Protein AF-A0A3N0DIP2-F1 (afdb_monomer_lite)

Foldseek 3Di:
DDDDDPVRVVVVVVVLVVLVVVLVVVVVVLVVVLCVQLVVLVVCCVVVVHDSPDCVSCVSSVVVVVVSVVSVCPSPPPCPVPHPVNVVVVVVVVVVVVVVVVVVD

Organism: Sinomicrobium pectinilyticum (NCBI:txid1084421)

Sequence (105 aa):
MKIYTKEEKYLRARKRLDREKGFYRHLLWYSVINLIIIGFIGVEAYKGGGEFWTFGTFSTAIFWGIGVVVHGMSVFIPNLFLSKEWERRQIRRYMEKEEQRQRWE

Radius of gyration: 23.06 Å; chains: 1; bounding box: 50×25×72 Å

Secondary structure (DSSP, 8-state):
-----HHHHHHHHHHHHHHHHHHHHHHHHHHHHHHHHHHHHHHHHHHHT--SSSHHHHHHHHHHHHHHHHHHHHHHSTTSSS-HHHHHHHHHHHHHHHHHHHHH-

Structure (mmCIF, N/CA/C/O backbone):
data_AF-A0A3N0DIP2-F1
#
_entry.id   AF-A0A3N0DIP2-F1
#
loop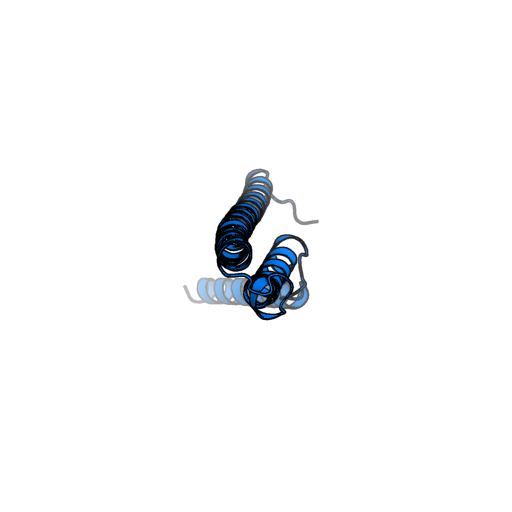_
_atom_site.group_PDB
_atom_site.id
_atom_site.type_symbol
_atom_site.label_atom_id
_atom_site.label_alt_id
_atom_site.label_comp_id
_atom_site.label_asym_id
_atom_site.label_entity_id
_atom_site.label_seq_id
_atom_site.pdbx_PDB_ins_code
_atom_site.Cartn_x
_atom_site.Cartn_y
_atom_site.Cartn_z
_atom_site.occupancy
_atom_site.B_iso_or_equiv
_atom_site.auth_seq_id
_atom_site.auth_comp_id
_atom_site.auth_asym_id
_atom_site.auth_atom_id
_atom_site.pdbx_PDB_model_num
ATOM 1 N N . MET A 1 1 ? -29.545 -0.927 22.965 1.00 42.03 1 MET A N 1
ATOM 2 C CA . MET A 1 1 ? -28.802 0.024 22.105 1.00 42.03 1 MET A CA 1
ATOM 3 C C . MET A 1 1 ? -27.634 0.567 22.927 1.00 42.03 1 MET A C 1
ATOM 5 O O . MET A 1 1 ? -27.895 1.188 23.944 1.00 42.03 1 MET A O 1
ATOM 9 N N . LYS A 1 2 ? -26.368 0.250 22.603 1.00 51.53 2 LYS A N 1
ATOM 10 C CA . LYS A 1 2 ? -25.219 0.781 23.370 1.00 51.53 2 LYS A CA 1
ATOM 11 C C . LYS A 1 2 ? -25.055 2.272 23.051 1.00 51.53 2 LYS A C 1
ATOM 13 O O . LYS A 1 2 ? -24.798 2.615 21.896 1.00 51.53 2 LYS A O 1
ATOM 18 N N . ILE A 1 3 ? -25.226 3.144 24.044 1.00 59.00 3 ILE A N 1
ATOM 19 C CA . ILE A 1 3 ? -24.987 4.585 23.904 1.00 59.00 3 ILE A CA 1
ATOM 20 C C . ILE A 1 3 ? -23.479 4.802 24.020 1.00 59.00 3 ILE A C 1
ATOM 22 O O . ILE A 1 3 ? -22.931 4.827 25.112 1.00 59.00 3 ILE A O 1
ATOM 26 N N . TYR A 1 4 ? -22.801 4.888 22.878 1.00 71.06 4 TYR A N 1
ATOM 27 C CA . TYR A 1 4 ? -21.380 5.229 22.848 1.00 71.06 4 TYR A CA 1
ATOM 28 C C . TYR A 1 4 ? -21.183 6.720 23.113 1.00 71.06 4 TYR A C 1
ATOM 30 O O . TYR A 1 4 ? -21.891 7.542 22.512 1.00 71.06 4 TYR A O 1
ATOM 38 N N . THR A 1 5 ? -20.196 7.067 23.937 1.00 81.88 5 THR A N 1
ATOM 39 C CA . THR A 1 5 ? -19.863 8.466 24.235 1.00 81.88 5 THR A CA 1
ATOM 40 C C . THR A 1 5 ? -19.322 9.167 22.980 1.00 81.88 5 THR A C 1
ATOM 42 O O . THR A 1 5 ? -18.851 8.526 22.029 1.00 81.88 5 THR A O 1
ATOM 45 N N . LYS A 1 6 ? -19.415 10.506 22.919 1.00 84.06 6 LYS A N 1
ATOM 46 C CA . LYS A 1 6 ? -18.867 11.285 21.787 1.00 84.06 6 LYS A CA 1
ATOM 47 C C . LYS A 1 6 ? -17.373 10.995 21.580 1.00 84.06 6 LYS A C 1
ATOM 49 O O . LYS A 1 6 ? -16.937 10.851 20.438 1.00 84.06 6 LYS A O 1
ATOM 54 N N . GLU A 1 7 ? -16.630 10.829 22.670 1.00 86.06 7 GLU A N 1
ATOM 55 C CA . GLU A 1 7 ? -15.200 10.511 22.661 1.00 86.06 7 GLU A CA 1
ATOM 56 C C . GLU A 1 7 ? -14.911 9.138 22.040 1.00 86.06 7 GLU A C 1
ATOM 58 O O . GLU A 1 7 ? -14.055 9.026 21.165 1.00 86.06 7 GLU A O 1
ATOM 63 N N . GLU A 1 8 ? -15.679 8.098 22.380 1.00 84.12 8 GLU A N 1
ATOM 64 C CA . GLU A 1 8 ? -15.512 6.751 21.810 1.00 84.12 8 GLU A CA 1
ATOM 65 C C . GLU A 1 8 ? -15.803 6.688 20.304 1.00 84.12 8 GLU A C 1
ATOM 67 O O . GLU A 1 8 ? -15.216 5.887 19.564 1.00 84.12 8 GLU A O 1
ATOM 72 N N . LYS A 1 9 ? -16.757 7.493 19.825 1.00 83.62 9 LYS A N 1
ATOM 73 C CA . LYS A 1 9 ? -17.041 7.612 18.387 1.00 83.62 9 LYS A CA 1
ATOM 74 C C . LYS A 1 9 ? -15.892 8.317 17.670 1.00 83.62 9 LYS A C 1
ATOM 76 O O . LYS A 1 9 ? -15.443 7.830 16.632 1.00 83.62 9 LYS A O 1
ATOM 81 N N . TYR A 1 10 ? -15.386 9.403 18.252 1.00 90.75 10 TYR A N 1
ATOM 82 C CA . TYR A 1 10 ? -14.249 10.150 17.722 1.00 90.75 10 TYR A CA 1
ATOM 83 C C . TYR A 1 10 ? -12.977 9.292 17.659 1.00 90.75 10 TYR A C 1
ATOM 85 O O . TYR A 1 10 ? -12.359 9.190 16.602 1.00 90.75 10 TYR A O 1
ATOM 93 N N . LEU A 1 11 ? -12.634 8.584 18.739 1.00 90.31 11 LEU A N 1
ATOM 94 C CA . LEU A 1 11 ? -11.475 7.684 18.802 1.00 90.31 11 LEU A CA 1
ATOM 95 C C . LEU A 1 11 ? -11.526 6.584 17.735 1.00 90.31 11 LEU A C 1
ATOM 97 O O . LEU A 1 11 ? -10.515 6.288 17.095 1.00 90.31 11 LEU A O 1
ATOM 101 N N . ARG A 1 12 ? -12.700 5.987 17.499 1.00 86.00 12 ARG A N 1
ATOM 102 C CA . ARG A 1 12 ? -12.871 4.976 16.442 1.00 86.00 12 ARG A CA 1
ATOM 103 C C . ARG A 1 12 ? -12.713 5.564 15.045 1.00 86.00 12 ARG A C 1
ATOM 105 O O . ARG A 1 12 ? -12.047 4.947 14.212 1.00 86.00 12 ARG A O 1
ATOM 112 N N . ALA A 1 13 ? -13.287 6.740 14.798 1.00 88.81 13 ALA A N 1
ATOM 113 C CA . ALA A 1 13 ? -13.119 7.445 13.533 1.00 88.81 13 ALA A CA 1
ATOM 114 C C . ALA A 1 13 ? -11.643 7.808 13.294 1.00 88.81 13 ALA A C 1
ATOM 116 O O . ALA A 1 13 ? -11.116 7.554 12.212 1.00 88.81 13 ALA A O 1
ATOM 117 N N . ARG A 1 14 ? -10.942 8.297 14.326 1.00 90.75 14 ARG A N 1
ATOM 118 C CA . ARG A 1 14 ? -9.518 8.640 14.248 1.00 90.75 14 ARG A CA 1
ATOM 119 C C . ARG A 1 14 ? -8.641 7.424 13.953 1.00 90.75 14 ARG A C 1
ATOM 121 O O . ARG A 1 14 ? -7.850 7.470 13.019 1.00 90.75 14 ARG A O 1
ATOM 128 N N . LYS A 1 15 ? -8.840 6.306 14.662 1.00 88.56 15 LYS A N 1
ATOM 129 C CA . LYS A 1 15 ? -8.116 5.049 14.389 1.00 88.56 15 LYS A CA 1
ATOM 130 C C . LYS A 1 15 ? -8.329 4.553 12.959 1.00 88.56 15 LYS A C 1
ATOM 132 O O . LYS A 1 15 ? -7.409 4.005 12.360 1.00 88.56 15 LYS A O 1
ATOM 137 N N . ARG A 1 16 ? -9.536 4.714 12.410 1.00 88.38 16 ARG A N 1
ATOM 138 C CA . ARG A 1 16 ? -9.823 4.351 11.018 1.00 88.38 16 ARG A CA 1
ATOM 139 C C . ARG A 1 16 ? -9.049 5.239 10.041 1.00 88.38 16 ARG A C 1
ATOM 141 O O . ARG A 1 16 ? -8.367 4.702 9.176 1.00 88.38 16 ARG A O 1
ATOM 148 N N . LEU A 1 17 ? -9.081 6.554 10.244 1.00 92.94 17 LEU A N 1
ATOM 149 C CA . LEU A 1 17 ? -8.324 7.521 9.447 1.00 92.94 17 LEU A CA 1
ATOM 150 C C . LEU A 1 17 ? -6.814 7.228 9.462 1.00 92.94 17 LEU A C 1
ATOM 152 O O . LEU A 1 17 ? -6.166 7.275 8.421 1.00 92.94 17 LEU A O 1
ATOM 156 N N . ASP A 1 18 ? -6.246 6.901 10.623 1.00 93.12 18 ASP A N 1
ATOM 157 C CA . ASP A 1 18 ? -4.812 6.620 10.738 1.00 93.12 18 ASP A CA 1
ATOM 158 C C . ASP A 1 18 ? -4.414 5.337 9.978 1.00 93.12 18 ASP A C 1
ATOM 160 O O . ASP A 1 18 ? -3.353 5.297 9.353 1.00 93.12 18 ASP A O 1
ATOM 164 N N . ARG A 1 19 ? -5.288 4.316 9.944 1.00 91.88 19 ARG A N 1
ATOM 165 C CA . ARG A 1 19 ? -5.093 3.112 9.111 1.00 91.88 19 ARG A CA 1
ATOM 166 C C . ARG A 1 19 ? -5.161 3.421 7.618 1.00 91.88 19 ARG A C 1
ATOM 168 O O . ARG A 1 19 ? -4.299 2.969 6.872 1.00 91.88 19 ARG A O 1
ATOM 175 N N . GLU A 1 20 ? -6.146 4.209 7.196 1.00 94.00 20 GLU A N 1
ATOM 176 C CA . GLU A 1 20 ? -6.293 4.633 5.798 1.00 94.00 20 GLU A CA 1
ATOM 177 C C . GLU A 1 20 ? -5.067 5.441 5.341 1.00 94.00 20 GLU A C 1
ATOM 179 O O . GLU A 1 20 ? -4.470 5.141 4.309 1.00 94.00 20 GLU A O 1
ATOM 184 N N . LYS A 1 21 ? -4.599 6.395 6.158 1.00 95.50 21 LYS A N 1
ATOM 185 C CA . LYS A 1 21 ? -3.354 7.142 5.904 1.00 95.50 21 LYS A CA 1
ATOM 186 C C . LYS A 1 21 ? -2.129 6.232 5.819 1.00 95.50 21 LYS A C 1
ATOM 188 O O . LYS A 1 21 ? -1.266 6.445 4.968 1.00 95.50 21 LYS A O 1
ATOM 193 N N . GLY A 1 22 ? -2.042 5.230 6.696 1.00 95.31 22 GLY A N 1
ATOM 194 C CA . GLY A 1 22 ? -0.977 4.229 6.668 1.00 95.31 22 GLY A CA 1
ATOM 195 C C . GLY A 1 22 ? -0.940 3.465 5.345 1.00 95.31 22 GLY A C 1
ATOM 196 O O . GLY A 1 22 ? 0.126 3.363 4.735 1.00 95.31 22 GLY A O 1
ATOM 197 N N . PHE A 1 23 ? -2.105 3.024 4.867 1.00 96.44 23 PHE A N 1
ATOM 198 C CA . PHE A 1 23 ? -2.245 2.371 3.568 1.00 96.44 23 PHE A CA 1
ATOM 199 C C . PHE A 1 23 ? -1.814 3.283 2.416 1.00 96.44 23 PHE A C 1
ATOM 201 O O . PHE A 1 23 ? -1.006 2.864 1.592 1.00 96.44 23 PHE A O 1
ATOM 208 N N . TYR A 1 24 ? -2.273 4.539 2.375 1.00 96.38 24 TYR A N 1
ATOM 209 C CA . TYR A 1 24 ? -1.885 5.468 1.305 1.00 96.38 24 TYR A CA 1
ATOM 210 C C . TYR A 1 24 ? -0.381 5.727 1.265 1.00 96.38 24 TYR A C 1
ATOM 212 O O . TYR A 1 24 ? 0.199 5.781 0.186 1.00 96.38 24 TYR A O 1
ATOM 220 N N . ARG A 1 25 ? 0.276 5.836 2.425 1.00 97.69 25 ARG A N 1
ATOM 221 C CA . ARG A 1 25 ? 1.738 5.957 2.483 1.00 97.69 25 ARG A CA 1
ATOM 222 C C . ARG A 1 25 ? 2.429 4.707 1.934 1.00 97.69 25 ARG A C 1
ATOM 224 O O . ARG A 1 25 ? 3.416 4.834 1.217 1.00 97.69 25 ARG A O 1
ATOM 231 N N . HIS A 1 26 ? 1.926 3.519 2.263 1.00 96.62 26 HIS A N 1
ATOM 232 C CA . HIS A 1 26 ? 2.456 2.265 1.729 1.00 96.62 26 HIS A CA 1
ATOM 233 C C . HIS A 1 26 ? 2.274 2.191 0.205 1.00 96.62 26 HIS A C 1
ATOM 235 O O . HIS A 1 26 ? 3.233 1.927 -0.514 1.00 96.62 26 HIS A O 1
ATOM 241 N N . LEU A 1 27 ? 1.071 2.490 -0.292 1.00 97.62 27 LEU A N 1
ATOM 242 C CA . LEU A 1 27 ? 0.748 2.513 -1.720 1.00 97.62 27 LEU A CA 1
ATOM 243 C C . LEU A 1 27 ? 1.596 3.538 -2.488 1.00 97.62 27 LEU A C 1
ATOM 245 O O . LEU A 1 27 ? 2.056 3.248 -3.593 1.00 97.62 27 LEU A O 1
ATOM 249 N N . LEU A 1 28 ? 1.829 4.714 -1.901 1.00 97.81 28 LEU A N 1
ATOM 250 C CA . LEU A 1 28 ? 2.685 5.750 -2.473 1.00 97.81 28 LEU A CA 1
ATOM 251 C C . LEU A 1 28 ? 4.110 5.229 -2.668 1.00 97.81 28 LEU A C 1
ATOM 253 O O . LEU A 1 28 ? 4.619 5.267 -3.784 1.00 97.81 28 LEU A O 1
ATOM 257 N N . TRP A 1 29 ? 4.737 4.704 -1.612 1.00 97.88 29 TRP A N 1
ATOM 258 C CA . TRP A 1 29 ? 6.104 4.186 -1.703 1.00 97.88 29 TRP A CA 1
ATOM 259 C C . TRP A 1 29 ? 6.215 2.984 -2.634 1.00 97.88 29 TRP A C 1
ATOM 261 O O . TRP A 1 29 ? 7.150 2.926 -3.427 1.00 97.88 29 TRP A O 1
ATOM 271 N N . TYR A 1 30 ? 5.236 2.076 -2.607 1.00 97.62 30 TYR A N 1
ATOM 272 C CA . TYR A 1 30 ? 5.134 0.989 -3.577 1.00 97.62 30 TYR A CA 1
ATOM 273 C C . TYR A 1 30 ? 5.141 1.527 -5.016 1.00 97.62 30 TYR A C 1
ATOM 275 O O . TYR A 1 30 ? 5.912 1.046 -5.844 1.00 97.62 30 TYR A O 1
ATOM 283 N N . SER A 1 31 ? 4.332 2.548 -5.307 1.00 97.75 31 SER A N 1
ATOM 284 C CA . SER A 1 31 ? 4.214 3.109 -6.657 1.00 97.75 31 SER A CA 1
ATOM 285 C C . SER A 1 31 ? 5.499 3.817 -7.084 1.00 97.75 31 SER A C 1
ATOM 287 O O . SER A 1 31 ? 6.010 3.554 -8.166 1.00 97.75 31 SER A O 1
ATOM 289 N N . VAL A 1 32 ? 6.063 4.669 -6.220 1.00 98.25 32 VAL A N 1
ATOM 290 C CA . VAL A 1 32 ? 7.300 5.417 -6.500 1.00 98.25 32 VAL A CA 1
ATOM 291 C C . VAL A 1 32 ? 8.466 4.468 -6.773 1.00 98.25 32 VAL A C 1
ATOM 293 O O . VAL A 1 32 ? 9.154 4.620 -7.778 1.00 98.25 32 VAL A O 1
ATOM 296 N N . ILE A 1 33 ? 8.670 3.464 -5.918 1.00 97.88 33 ILE A N 1
ATOM 297 C CA . ILE A 1 33 ? 9.785 2.520 -6.060 1.00 97.88 33 ILE A CA 1
ATOM 298 C C . ILE A 1 33 ? 9.629 1.683 -7.333 1.00 97.88 33 ILE A C 1
ATOM 300 O O . ILE A 1 33 ? 10.590 1.540 -8.084 1.00 97.88 33 ILE A O 1
ATOM 304 N N . ASN A 1 34 ? 8.427 1.174 -7.624 1.00 97.12 34 ASN A N 1
ATOM 305 C CA . ASN A 1 34 ? 8.209 0.386 -8.838 1.00 97.12 34 ASN A CA 1
ATOM 306 C C . ASN A 1 34 ? 8.372 1.220 -10.114 1.00 97.12 34 ASN A C 1
ATOM 308 O O . ASN A 1 34 ? 8.960 0.729 -11.073 1.00 97.12 34 ASN A O 1
ATOM 312 N N . LEU A 1 35 ? 7.926 2.481 -10.126 1.00 96.88 35 LEU A N 1
ATOM 313 C CA . LEU A 1 35 ? 8.161 3.387 -11.255 1.00 96.88 35 LEU A CA 1
ATOM 314 C C . LEU A 1 35 ? 9.655 3.628 -11.487 1.00 96.88 35 LEU A C 1
ATOM 316 O O . LEU A 1 35 ? 10.096 3.631 -12.633 1.00 96.88 35 LEU A O 1
ATOM 320 N N . ILE A 1 36 ? 10.435 3.789 -10.414 1.00 97.00 36 ILE A N 1
ATOM 321 C CA . ILE A 1 36 ? 11.891 3.930 -10.506 1.00 97.00 36 ILE A CA 1
ATOM 322 C C . ILE A 1 36 ? 12.510 2.656 -11.093 1.00 97.00 36 ILE A C 1
ATOM 324 O O . ILE A 1 36 ? 13.248 2.748 -12.069 1.00 97.00 36 ILE A O 1
ATOM 328 N N . ILE A 1 37 ? 12.183 1.475 -10.558 1.00 95.38 37 ILE A N 1
ATOM 329 C CA . ILE A 1 37 ? 12.726 0.189 -11.032 1.00 95.38 37 ILE A CA 1
ATOM 330 C C . ILE A 1 37 ? 12.400 -0.033 -12.514 1.00 95.38 37 ILE A C 1
ATOM 332 O O . ILE A 1 37 ? 13.301 -0.270 -13.315 1.00 95.38 37 ILE A O 1
ATOM 336 N N . ILE A 1 38 ? 11.124 0.089 -12.890 1.00 95.00 38 ILE A N 1
ATOM 337 C CA . ILE A 1 38 ? 10.675 -0.100 -14.275 1.00 95.00 38 ILE A CA 1
ATOM 338 C C . ILE A 1 38 ? 11.317 0.950 -15.189 1.00 95.00 38 ILE A C 1
ATOM 340 O O . ILE A 1 38 ? 11.739 0.622 -16.294 1.00 95.00 38 ILE A O 1
ATOM 344 N N . GLY A 1 39 ? 11.444 2.197 -14.727 1.00 94.19 39 GLY A N 1
ATOM 345 C CA . GLY A 1 39 ? 12.119 3.263 -15.462 1.00 94.19 39 GLY A CA 1
ATOM 346 C C . GLY A 1 39 ? 13.595 2.958 -15.728 1.00 94.19 39 GLY A C 1
ATOM 347 O O . GLY A 1 39 ? 14.051 3.120 -16.857 1.00 94.19 39 GLY A O 1
ATOM 348 N N . PHE A 1 40 ? 14.328 2.461 -14.727 1.00 93.19 40 PHE A N 1
ATOM 349 C CA . PHE A 1 40 ? 15.724 2.040 -14.890 1.00 93.19 40 PHE A CA 1
ATOM 350 C C . PHE A 1 40 ? 15.863 0.905 -15.909 1.00 93.19 40 PHE A C 1
ATOM 352 O O . PHE A 1 40 ? 16.668 1.025 -16.833 1.00 93.19 40 PHE A O 1
ATOM 359 N N . ILE A 1 41 ? 15.029 -0.135 -15.801 1.00 92.00 41 ILE A N 1
ATOM 360 C CA . ILE A 1 41 ? 15.009 -1.252 -16.758 1.00 92.00 41 ILE A CA 1
ATOM 361 C C . ILE A 1 41 ? 14.665 -0.750 -18.170 1.00 92.00 41 ILE A C 1
ATOM 363 O O . ILE A 1 41 ? 15.276 -1.175 -19.146 1.00 92.00 41 ILE A O 1
ATOM 367 N N . GLY A 1 42 ? 13.733 0.199 -18.297 1.00 92.44 42 GLY A N 1
ATOM 368 C CA . GLY A 1 42 ? 13.368 0.811 -19.578 1.00 92.44 42 GLY A CA 1
ATOM 369 C C . GLY A 1 42 ? 14.507 1.587 -20.233 1.00 92.44 42 GLY A C 1
ATOM 370 O O . GLY A 1 42 ? 14.727 1.460 -21.437 1.00 92.44 42 GLY A O 1
ATOM 371 N N . VAL A 1 43 ? 15.268 2.356 -19.451 1.00 92.44 43 VAL A N 1
ATOM 372 C CA . VAL A 1 43 ? 16.445 3.082 -19.953 1.00 92.44 43 VAL A CA 1
ATOM 373 C C . VAL A 1 43 ? 17.541 2.114 -20.397 1.00 92.44 43 VAL A C 1
ATOM 375 O O . VAL A 1 43 ? 18.173 2.347 -21.428 1.00 92.44 43 VAL A O 1
ATOM 378 N N . GLU A 1 44 ? 17.770 1.041 -19.642 1.00 89.12 44 GLU A N 1
ATOM 379 C CA . GLU A 1 44 ? 18.744 0.005 -19.990 1.00 89.12 44 GLU A CA 1
ATOM 380 C C . GLU A 1 44 ? 18.340 -0.742 -21.267 1.00 89.12 44 GLU A C 1
ATOM 382 O O . GLU A 1 44 ? 19.142 -0.836 -22.195 1.00 89.12 44 GLU A O 1
ATOM 387 N N . ALA A 1 45 ? 17.079 -1.170 -21.369 1.00 89.25 45 ALA A N 1
ATOM 388 C CA . ALA A 1 45 ? 16.531 -1.820 -22.557 1.00 89.25 45 ALA A CA 1
ATOM 389 C C . ALA A 1 45 ? 16.656 -0.931 -23.806 1.00 89.25 45 ALA A C 1
ATOM 391 O O . ALA A 1 45 ? 17.118 -1.390 -24.850 1.00 89.25 45 ALA A O 1
ATOM 392 N N . TYR A 1 46 ? 16.336 0.363 -23.686 1.00 88.44 46 TYR A N 1
ATOM 393 C CA . TYR A 1 46 ? 16.453 1.321 -24.787 1.00 88.44 46 TYR A CA 1
ATOM 394 C C . TYR A 1 46 ? 17.903 1.528 -25.255 1.00 88.44 46 TYR A C 1
ATOM 396 O O . TYR A 1 46 ? 18.155 1.628 -26.453 1.00 88.44 46 TYR A O 1
ATOM 404 N N . LYS A 1 47 ? 18.867 1.594 -24.327 1.00 87.94 47 LYS A N 1
ATOM 405 C CA . LYS A 1 47 ? 20.286 1.830 -24.654 1.00 87.94 47 LYS A CA 1
ATOM 406 C C . LYS A 1 47 ? 21.022 0.573 -25.116 1.00 87.94 47 LYS A C 1
ATOM 408 O O . LYS A 1 47 ? 21.911 0.675 -25.954 1.00 87.94 47 LYS A O 1
ATOM 413 N N . GLY A 1 48 ? 20.694 -0.581 -24.540 1.00 80.44 48 GLY A N 1
ATOM 414 C CA . GLY A 1 48 ? 21.372 -1.856 -24.778 1.00 80.44 48 GLY A CA 1
ATOM 415 C C . GLY A 1 48 ? 20.708 -2.747 -25.829 1.00 80.44 48 GLY A C 1
ATOM 416 O O . GLY A 1 48 ? 21.231 -3.820 -26.110 1.00 80.44 48 GLY A O 1
ATOM 417 N N . GLY A 1 49 ? 19.562 -2.339 -26.391 1.00 78.88 49 GLY A N 1
ATOM 418 C CA . GLY A 1 49 ? 18.776 -3.166 -27.316 1.00 78.88 49 GLY A CA 1
ATOM 419 C C . GLY A 1 49 ? 18.073 -4.350 -26.640 1.00 78.88 49 GLY A C 1
ATOM 420 O O . GLY A 1 49 ? 17.752 -5.332 -27.303 1.00 78.88 49 GLY A O 1
ATOM 421 N N . GLY A 1 50 ? 17.874 -4.281 -25.321 1.00 77.12 50 GLY A N 1
ATOM 422 C CA . GLY A 1 50 ? 17.227 -5.330 -24.534 1.00 77.12 50 GLY A CA 1
ATOM 423 C C . GLY A 1 50 ? 15.700 -5.317 -24.651 1.00 77.12 50 GLY A C 1
ATOM 424 O O . GLY A 1 50 ? 15.086 -4.310 -25.005 1.00 77.12 50 GLY A O 1
ATOM 425 N N . GLU A 1 51 ? 15.062 -6.436 -24.307 1.00 82.62 51 GLU A N 1
ATOM 426 C CA . GLU A 1 51 ? 13.601 -6.537 -24.272 1.00 82.62 51 GLU A CA 1
ATOM 427 C C . GLU A 1 51 ? 13.030 -5.909 -22.994 1.00 82.62 51 GLU A C 1
ATOM 429 O O . GLU A 1 51 ? 13.241 -6.393 -21.882 1.00 82.62 51 GLU A O 1
ATOM 434 N N . PHE A 1 52 ? 12.252 -4.837 -23.148 1.00 87.94 52 PHE A N 1
ATOM 435 C CA . PHE A 1 52 ? 11.572 -4.191 -22.023 1.00 87.94 52 PHE A CA 1
ATOM 436 C C . PHE A 1 52 ? 10.339 -4.972 -21.546 1.00 87.94 52 PHE A C 1
ATOM 438 O O . PHE A 1 52 ? 10.089 -5.085 -20.345 1.00 87.94 52 PHE A O 1
ATOM 445 N N . TRP A 1 53 ? 9.563 -5.528 -22.478 1.00 87.94 53 TRP A N 1
ATOM 446 C CA . TRP A 1 53 ? 8.273 -6.175 -22.213 1.00 87.94 53 TRP A CA 1
ATOM 447 C C . TRP A 1 53 ? 8.414 -7.629 -21.751 1.00 87.94 53 TRP A C 1
ATOM 449 O O . TRP A 1 53 ? 7.732 -8.524 -22.242 1.00 87.94 53 TRP A O 1
ATOM 459 N N . THR A 1 54 ? 9.300 -7.871 -20.790 1.00 89.75 54 THR A N 1
ATOM 460 C CA . THR A 1 54 ? 9.500 -9.198 -20.207 1.00 89.75 54 THR A CA 1
ATOM 461 C C . THR A 1 54 ? 8.744 -9.333 -18.891 1.00 89.75 54 THR A C 1
ATOM 463 O O . THR A 1 54 ? 8.498 -8.358 -18.176 1.00 89.75 54 THR A O 1
ATOM 466 N N . PHE A 1 55 ? 8.402 -10.571 -18.525 1.00 90.50 55 PHE A N 1
ATOM 467 C CA . PHE A 1 55 ? 7.823 -10.857 -17.211 1.00 90.50 55 PHE A CA 1
ATOM 468 C C . PHE A 1 55 ? 8.735 -10.374 -16.072 1.00 90.50 55 PHE A C 1
ATOM 470 O O . PHE A 1 55 ? 8.239 -9.890 -15.058 1.00 90.50 55 PHE A O 1
ATOM 477 N N . GLY A 1 56 ? 10.059 -10.431 -16.262 1.00 89.00 56 GLY A N 1
ATOM 478 C CA . GLY A 1 56 ? 11.046 -9.949 -15.295 1.00 89.00 56 GLY A CA 1
ATOM 479 C C . GLY A 1 56 ? 10.829 -8.486 -14.907 1.00 89.00 56 GLY A C 1
ATOM 480 O O . GLY A 1 56 ? 10.750 -8.193 -13.714 1.00 89.00 56 GLY A O 1
ATOM 481 N N . THR A 1 57 ? 10.615 -7.604 -15.890 1.00 91.94 57 THR A N 1
ATOM 482 C CA . THR A 1 57 ? 10.393 -6.159 -15.688 1.00 91.94 57 THR A CA 1
ATOM 483 C C . THR A 1 57 ? 9.233 -5.860 -14.738 1.00 91.94 57 THR A C 1
ATOM 485 O O . THR A 1 57 ? 9.317 -4.947 -13.918 1.00 91.94 57 THR A O 1
ATOM 488 N N . PHE A 1 58 ? 8.153 -6.642 -14.817 1.00 94.69 58 PHE A N 1
ATOM 489 C CA . PHE A 1 58 ? 6.931 -6.410 -14.039 1.00 94.69 58 PHE A CA 1
ATOM 490 C C . PHE A 1 58 ? 6.784 -7.342 -12.834 1.00 94.69 58 PHE A C 1
ATOM 492 O O . PHE A 1 58 ? 5.941 -7.090 -11.974 1.00 94.69 58 PHE A O 1
ATOM 499 N N . SER A 1 59 ? 7.593 -8.400 -12.740 1.00 94.88 59 SER A N 1
ATOM 500 C CA . SER A 1 59 ? 7.481 -9.436 -11.707 1.00 94.88 59 SER A CA 1
ATOM 501 C C . SER A 1 59 ? 7.494 -8.855 -10.290 1.00 94.88 59 SER A C 1
ATOM 503 O O . SER A 1 59 ? 6.603 -9.158 -9.496 1.00 94.88 59 SER A O 1
ATOM 505 N N . THR A 1 60 ? 8.430 -7.948 -9.994 1.00 94.62 60 THR A N 1
ATOM 506 C CA . THR A 1 60 ? 8.528 -7.260 -8.698 1.00 94.62 60 THR A CA 1
ATOM 507 C C . THR A 1 60 ? 7.242 -6.511 -8.357 1.00 94.62 60 THR A C 1
ATOM 509 O O . THR A 1 60 ? 6.698 -6.692 -7.265 1.00 94.62 60 THR A O 1
ATOM 512 N N . ALA A 1 61 ? 6.711 -5.731 -9.304 1.00 96.12 61 ALA A N 1
ATOM 513 C CA . ALA A 1 61 ? 5.465 -4.993 -9.123 1.00 96.12 61 ALA A CA 1
ATOM 514 C C . ALA A 1 61 ? 4.285 -5.945 -8.893 1.00 96.12 61 ALA A C 1
ATOM 516 O O . ALA A 1 61 ? 3.481 -5.721 -7.997 1.00 96.12 61 ALA A O 1
ATOM 517 N N . ILE A 1 62 ? 4.206 -7.048 -9.639 1.00 96.50 62 ILE A N 1
ATOM 518 C CA . ILE A 1 62 ? 3.126 -8.033 -9.505 1.00 96.50 62 ILE A CA 1
ATOM 519 C C . ILE A 1 62 ? 3.146 -8.679 -8.115 1.00 96.50 62 ILE A C 1
ATOM 521 O O . ILE A 1 62 ? 2.138 -8.644 -7.407 1.00 96.50 62 ILE A O 1
ATOM 525 N N . PHE A 1 63 ? 4.283 -9.235 -7.689 1.00 96.50 63 PHE A N 1
ATOM 526 C CA . PHE A 1 63 ? 4.369 -9.937 -6.406 1.00 96.50 63 PHE A CA 1
ATOM 527 C C . PHE A 1 63 ? 4.160 -8.998 -5.214 1.00 96.50 63 PHE A C 1
ATOM 529 O O . PHE A 1 63 ? 3.440 -9.343 -4.276 1.00 96.50 63 PHE A O 1
ATOM 536 N N . TRP A 1 64 ? 4.730 -7.791 -5.250 1.00 96.50 64 TRP A N 1
ATOM 537 C CA . TRP A 1 64 ? 4.506 -6.799 -4.193 1.00 96.50 64 TRP A CA 1
ATOM 538 C C . TRP A 1 64 ? 3.081 -6.239 -4.233 1.00 96.50 64 TRP A C 1
ATOM 540 O O . TRP A 1 64 ? 2.483 -5.996 -3.184 1.00 96.50 64 TRP A O 1
ATOM 550 N N . GLY A 1 65 ? 2.504 -6.103 -5.428 1.00 97.06 65 GLY A N 1
ATOM 551 C CA . GLY A 1 65 ? 1.134 -5.654 -5.647 1.00 97.06 65 GLY A CA 1
ATOM 552 C C . GLY A 1 65 ? 0.109 -6.547 -4.954 1.00 97.06 65 GLY A C 1
ATOM 553 O O . GLY A 1 65 ? -0.844 -6.032 -4.373 1.00 97.06 65 GLY A O 1
ATOM 554 N N . ILE A 1 66 ? 0.341 -7.864 -4.898 1.00 96.69 66 ILE A N 1
ATOM 555 C CA . ILE A 1 66 ? -0.493 -8.788 -4.109 1.00 96.69 66 ILE A CA 1
ATOM 556 C C . ILE A 1 66 ? -0.508 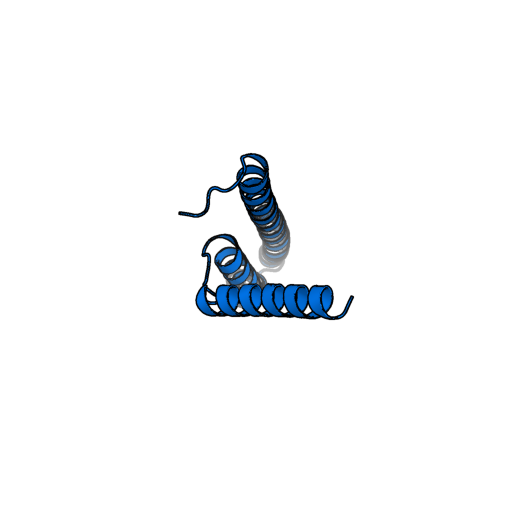-8.374 -2.630 1.00 96.69 66 ILE A C 1
ATOM 558 O O . ILE A 1 66 ? -1.574 -8.295 -2.018 1.00 96.69 66 ILE A O 1
ATOM 562 N N . GLY A 1 67 ? 0.656 -8.049 -2.059 1.00 94.75 67 GLY A N 1
ATOM 563 C CA . GLY A 1 67 ? 0.769 -7.574 -0.678 1.00 94.75 67 GLY A CA 1
ATOM 564 C C . GLY A 1 67 ? 0.016 -6.263 -0.438 1.00 94.75 67 GLY A C 1
ATOM 565 O O . GLY A 1 67 ? -0.703 -6.134 0.555 1.00 94.75 67 GLY A O 1
ATOM 566 N N . VAL A 1 68 ? 0.107 -5.318 -1.378 1.00 96.94 68 VAL A N 1
ATOM 567 C CA . VAL A 1 68 ? -0.644 -4.053 -1.329 1.00 96.94 68 VAL A CA 1
ATOM 568 C C . VAL A 1 68 ? -2.150 -4.305 -1.372 1.00 96.94 68 VAL A C 1
ATOM 570 O O . VAL A 1 68 ? -2.884 -3.736 -0.565 1.00 96.94 68 VAL A O 1
ATOM 573 N N . VAL A 1 69 ? -2.620 -5.183 -2.262 1.00 95.62 69 VAL A N 1
ATOM 574 C CA . VAL A 1 69 ? -4.040 -5.549 -2.364 1.00 95.62 69 VAL A CA 1
ATOM 575 C C . VAL A 1 69 ? -4.526 -6.177 -1.060 1.00 95.62 69 VAL A C 1
ATOM 577 O O . VAL A 1 69 ? -5.552 -5.759 -0.526 1.00 95.62 69 VAL A O 1
ATOM 580 N N . VAL A 1 70 ? -3.766 -7.111 -0.484 1.00 93.38 70 VAL A N 1
ATOM 581 C CA . VAL A 1 70 ? -4.079 -7.724 0.816 1.00 93.38 70 VAL A CA 1
ATOM 582 C C . VAL A 1 70 ? -4.133 -6.682 1.939 1.00 93.38 70 VAL A C 1
ATOM 584 O O . VAL A 1 70 ? -5.071 -6.687 2.743 1.00 93.38 70 VAL A O 1
ATOM 587 N N . HIS A 1 71 ? -3.180 -5.749 1.984 1.00 92.56 71 HIS A N 1
ATOM 588 C CA . HIS A 1 71 ? -3.178 -4.673 2.973 1.00 92.56 71 HIS A CA 1
ATOM 589 C C . HIS A 1 71 ? -4.385 -3.736 2.802 1.00 92.56 71 HIS A C 1
ATOM 591 O O . HIS A 1 71 ? -5.055 -3.409 3.782 1.00 92.56 71 HIS A O 1
ATOM 597 N N . GLY A 1 72 ? -4.724 -3.371 1.564 1.00 93.88 72 GLY A N 1
ATOM 598 C CA . GLY A 1 72 ? -5.895 -2.553 1.248 1.00 93.88 72 GLY A CA 1
ATOM 599 C C . GLY A 1 72 ? -7.199 -3.237 1.642 1.00 93.88 72 GLY A C 1
ATOM 600 O O . GLY A 1 72 ? -8.039 -2.636 2.310 1.00 93.88 72 GLY A O 1
ATOM 601 N N . MET A 1 73 ? -7.338 -4.525 1.329 1.00 91.12 73 MET A N 1
ATOM 602 C CA . MET A 1 73 ? -8.465 -5.344 1.772 1.00 91.12 73 MET A CA 1
ATOM 603 C C . MET A 1 73 ? -8.605 -5.340 3.301 1.00 91.12 73 MET A C 1
ATOM 605 O O . MET A 1 73 ? -9.702 -5.132 3.814 1.00 91.12 73 MET A O 1
ATOM 609 N N . SER A 1 74 ? -7.503 -5.489 4.041 1.00 86.75 74 SER A N 1
ATOM 610 C CA . SER A 1 74 ? -7.502 -5.421 5.510 1.00 86.75 74 SER A CA 1
ATOM 611 C C . SER A 1 74 ? -7.933 -4.049 6.058 1.00 86.75 74 SER A C 1
ATOM 613 O O . SER A 1 74 ? -8.578 -3.974 7.107 1.00 86.75 74 SER A O 1
ATOM 615 N N . VAL A 1 75 ? -7.605 -2.963 5.354 1.00 90.00 75 VAL A N 1
ATOM 616 C CA . VAL A 1 75 ? -7.884 -1.582 5.779 1.00 90.00 75 VAL A CA 1
ATOM 617 C C . VAL A 1 75 ? -9.320 -1.159 5.457 1.00 90.00 75 VAL A C 1
ATOM 619 O O . VAL A 1 75 ? -9.984 -0.563 6.310 1.00 90.00 75 VAL A O 1
ATOM 622 N N . PHE A 1 76 ? -9.812 -1.471 4.254 1.00 88.56 76 PHE A N 1
ATOM 623 C CA . PHE A 1 76 ? -11.097 -0.976 3.747 1.00 88.56 76 PHE A CA 1
ATOM 624 C C . PHE A 1 76 ? -12.262 -1.943 3.927 1.00 88.56 76 PHE A C 1
ATOM 626 O O . PHE A 1 76 ? -13.407 -1.491 3.985 1.00 88.56 76 PHE A O 1
ATOM 633 N N . ILE A 1 77 ? -12.003 -3.248 4.043 1.00 85.00 77 ILE A N 1
ATOM 634 C CA . ILE A 1 77 ? -13.052 -4.258 4.180 1.00 85.00 77 ILE A CA 1
ATOM 635 C C . ILE A 1 77 ? -13.045 -4.780 5.620 1.00 85.00 77 ILE A C 1
ATOM 637 O O . ILE A 1 77 ? -12.317 -5.720 5.959 1.00 85.00 77 ILE A O 1
ATOM 641 N N . PRO A 1 78 ? -13.859 -4.184 6.510 1.00 67.06 78 PRO A N 1
ATOM 642 C CA . PRO A 1 78 ? -14.012 -4.715 7.852 1.00 67.06 78 PRO A CA 1
ATOM 643 C C . PRO A 1 78 ? -14.531 -6.159 7.773 1.00 67.06 78 PRO A C 1
ATOM 645 O O . PRO A 1 78 ? -15.530 -6.427 7.106 1.00 67.06 78 PRO A O 1
ATOM 648 N N . ASN A 1 79 ? -13.884 -7.062 8.520 1.00 67.88 79 ASN A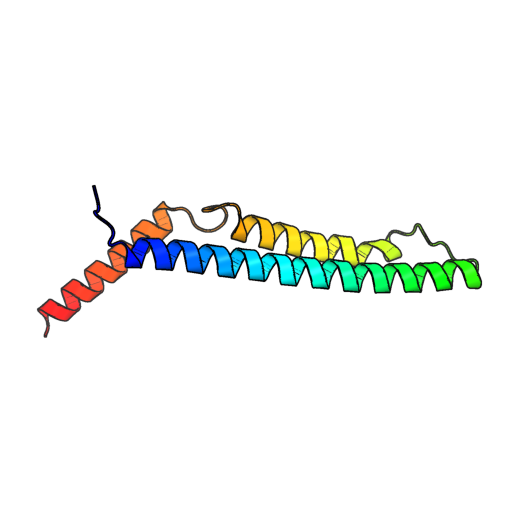 N 1
ATOM 649 C CA . ASN A 1 79 ? -14.198 -8.493 8.699 1.00 67.88 79 ASN A CA 1
ATOM 650 C C . ASN A 1 79 ? -13.650 -9.492 7.662 1.00 67.88 79 ASN A C 1
ATOM 652 O O . ASN A 1 79 ? -14.052 -10.651 7.717 1.00 67.88 79 ASN A O 1
ATOM 656 N N . LEU A 1 80 ? -12.732 -9.109 6.764 1.00 66.12 80 LEU A N 1
ATOM 657 C CA . LEU A 1 80 ? -12.133 -10.083 5.832 1.00 66.12 80 LEU A CA 1
ATOM 658 C C . LEU A 1 80 ? -11.259 -11.144 6.523 1.00 66.12 80 LEU A C 1
ATOM 660 O O . LEU A 1 80 ? -11.303 -12.308 6.149 1.00 66.12 80 LEU A O 1
ATOM 664 N N . PHE A 1 81 ? -10.489 -10.755 7.546 1.00 60.00 81 PHE A N 1
ATOM 665 C CA . PHE A 1 81 ? -9.567 -11.664 8.246 1.00 60.00 81 PHE A CA 1
ATOM 666 C C . PHE A 1 81 ? -10.079 -12.144 9.609 1.00 60.00 81 PHE A C 1
ATOM 668 O O . PHE A 1 81 ? -9.774 -13.254 10.034 1.00 60.00 81 PHE A O 1
ATOM 675 N N . LEU A 1 82 ? -10.861 -11.319 10.311 1.00 66.31 82 LEU A N 1
ATOM 676 C CA . LEU A 1 82 ? -11.393 -11.628 11.638 1.00 66.31 82 LEU A CA 1
ATOM 677 C C . LEU A 1 82 ? -12.902 -11.413 11.611 1.00 66.31 82 LEU A C 1
ATOM 679 O O . LEU A 1 82 ? -13.380 -10.284 11.518 1.00 66.31 82 LEU A O 1
ATOM 683 N N . SER A 1 83 ? -13.657 -12.511 11.667 1.00 71.12 83 SER A N 1
ATOM 684 C CA . SER A 1 83 ? -15.115 -12.459 11.779 1.00 71.12 83 SER A CA 1
ATOM 685 C C . SER A 1 83 ? -15.514 -11.589 12.975 1.00 71.12 83 SER A C 1
ATOM 687 O O . SER A 1 83 ? -14.948 -11.735 14.063 1.00 71.12 83 SER A O 1
ATOM 689 N N . LYS A 1 84 ? -16.549 -10.750 12.816 1.00 71.44 84 LYS A N 1
ATOM 690 C CA . LYS A 1 84 ? -17.167 -10.016 13.941 1.00 71.44 84 LYS A CA 1
ATOM 691 C C . LYS A 1 84 ? -17.519 -10.934 15.106 1.00 71.44 84 LYS A C 1
ATOM 693 O O . LYS A 1 84 ? -17.567 -10.489 16.247 1.00 71.44 84 LYS A O 1
ATOM 698 N N . GLU A 1 85 ? -17.779 -12.207 14.823 1.00 78.38 85 GLU A N 1
ATOM 699 C CA . GLU A 1 85 ? -18.070 -13.202 15.843 1.00 78.38 85 GLU A CA 1
ATOM 700 C C . GLU A 1 85 ? -16.841 -13.560 16.677 1.00 78.38 85 GLU A C 1
ATOM 702 O O . GLU A 1 85 ? -16.933 -13.678 17.896 1.00 78.38 85 GLU A O 1
ATOM 707 N N . TRP A 1 86 ? -15.665 -13.662 16.052 1.00 83.75 86 TRP A N 1
ATOM 708 C CA . TRP A 1 86 ? -14.416 -13.833 16.787 1.00 83.75 86 TRP A CA 1
ATOM 709 C C . TRP A 1 86 ? -14.131 -12.618 17.672 1.00 83.75 86 TRP A C 1
ATOM 711 O O . TRP A 1 86 ? -13.843 -12.791 18.854 1.00 83.75 86 TRP A O 1
ATOM 721 N N . GLU A 1 87 ? -14.293 -11.404 17.138 1.00 84.00 87 GLU A N 1
ATOM 722 C CA . GLU A 1 87 ? -14.061 -10.166 17.892 1.00 84.00 87 GLU A CA 1
ATOM 723 C C . GLU A 1 87 ? -15.016 -10.062 19.090 1.00 84.00 87 GLU A C 1
ATOM 725 O O . GLU A 1 87 ? -14.583 -9.826 20.219 1.00 84.00 87 GLU A O 1
ATOM 730 N N . ARG A 1 88 ? -16.310 -10.351 18.885 1.00 83.38 88 ARG A N 1
ATOM 731 C CA . ARG A 1 88 ? -17.305 -10.420 19.967 1.00 83.38 88 ARG A CA 1
AT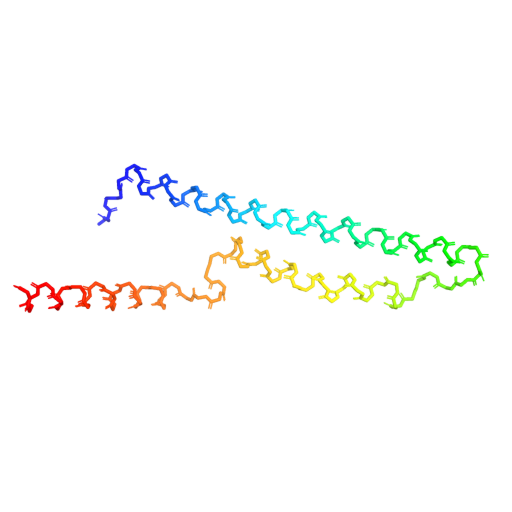OM 732 C C . ARG A 1 88 ? -16.940 -11.444 21.037 1.00 83.38 88 ARG A C 1
ATOM 734 O O . ARG A 1 88 ? -17.080 -11.142 22.222 1.00 83.38 88 ARG A O 1
ATOM 741 N N . ARG A 1 89 ? -16.479 -12.638 20.644 1.00 87.00 89 ARG A N 1
ATOM 742 C CA . ARG A 1 89 ? -16.043 -13.675 21.592 1.00 87.00 89 ARG A CA 1
ATOM 743 C C . ARG A 1 89 ? -14.837 -13.225 22.411 1.00 87.00 89 ARG A C 1
ATOM 745 O O . ARG A 1 89 ? -14.824 -13.466 23.612 1.00 87.00 89 ARG A O 1
ATOM 752 N N . GLN A 1 90 ? -13.857 -12.559 21.801 1.00 88.56 90 GLN A N 1
ATOM 753 C CA . GLN A 1 90 ? -12.691 -12.067 22.540 1.00 88.56 90 GLN A CA 1
ATOM 754 C C . GLN A 1 90 ? -13.057 -10.943 23.506 1.00 88.56 90 GLN A C 1
ATOM 756 O O . GLN A 1 90 ? -12.672 -11.011 24.668 1.00 88.56 90 GLN A O 1
ATOM 761 N N . ILE A 1 91 ? -13.862 -9.965 23.078 1.00 89.31 91 ILE A N 1
ATOM 762 C CA . ILE A 1 91 ? -14.335 -8.894 23.970 1.00 89.31 91 ILE A CA 1
ATOM 763 C C . ILE A 1 91 ? -15.054 -9.491 25.183 1.00 89.31 91 ILE A C 1
ATOM 765 O O . ILE A 1 91 ? -14.778 -9.098 26.311 1.00 89.31 91 ILE A O 1
ATOM 769 N N . ARG A 1 92 ? -15.934 -10.476 24.967 1.00 90.12 92 ARG A N 1
ATOM 770 C CA . ARG A 1 92 ? -16.642 -11.155 26.059 1.00 90.12 92 ARG A CA 1
ATOM 771 C C . ARG A 1 92 ? -15.676 -11.853 27.023 1.00 90.12 92 ARG A C 1
ATOM 773 O O . ARG A 1 92 ? -15.790 -11.654 28.223 1.00 90.12 92 ARG A O 1
ATOM 780 N N . ARG A 1 93 ? -14.683 -12.580 26.498 1.00 91.38 93 ARG A N 1
ATOM 781 C CA . ARG A 1 93 ? -13.643 -13.233 27.312 1.00 91.38 93 ARG A CA 1
ATOM 782 C C . ARG A 1 93 ? -12.828 -12.244 28.147 1.00 91.38 93 ARG A C 1
ATOM 784 O O . ARG A 1 93 ? -12.460 -12.578 29.266 1.00 91.38 93 ARG A O 1
ATOM 791 N N . TYR A 1 94 ? -12.508 -11.065 27.613 1.00 91.75 94 TYR A N 1
ATOM 792 C CA . TYR A 1 94 ? -11.777 -10.043 28.368 1.00 91.75 94 TYR A CA 1
ATOM 793 C C . TYR A 1 94 ? -12.629 -9.444 29.493 1.00 91.75 94 TYR A C 1
ATOM 795 O O . TYR A 1 94 ? -12.142 -9.360 30.614 1.00 91.75 94 TYR A O 1
ATOM 803 N N . MET A 1 95 ? -13.903 -9.132 29.227 1.00 90.31 95 MET A N 1
ATOM 804 C CA . MET A 1 95 ? -14.836 -8.638 30.252 1.00 90.31 95 MET A CA 1
AT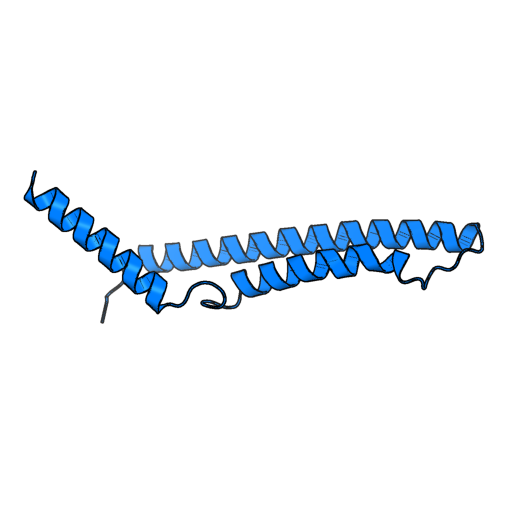OM 805 C C . MET A 1 95 ? -15.033 -9.662 31.379 1.00 90.31 95 MET A C 1
ATOM 807 O O . MET A 1 95 ? -14.942 -9.312 32.548 1.00 90.31 95 MET A O 1
ATOM 811 N N . GLU A 1 96 ? -15.234 -10.940 31.041 1.00 92.69 96 GLU A N 1
ATOM 812 C CA . GLU A 1 96 ? -15.388 -12.016 32.032 1.00 92.69 96 GLU A CA 1
ATOM 813 C C . GLU A 1 96 ? -14.129 -12.184 32.899 1.00 92.69 96 GLU A C 1
ATOM 815 O O . GLU A 1 96 ? -14.233 -12.411 34.103 1.00 92.69 96 GLU A O 1
ATOM 820 N N . LYS A 1 97 ? -12.930 -12.040 32.315 1.00 90.06 97 LYS A N 1
ATOM 821 C CA . LYS A 1 97 ? -11.668 -12.068 33.073 1.00 90.06 97 LYS A CA 1
ATOM 822 C C . LYS A 1 97 ? -11.532 -10.882 34.027 1.00 90.06 97 LYS A C 1
ATOM 824 O O . LYS A 1 97 ? -11.049 -11.073 35.140 1.00 90.06 97 LYS A O 1
ATOM 829 N N . GLU A 1 98 ? -11.930 -9.682 33.608 1.00 88.75 98 GLU A N 1
ATOM 830 C CA . GLU A 1 98 ? -11.924 -8.496 34.475 1.00 88.75 98 GLU A CA 1
ATOM 831 C C . GLU A 1 98 ? -12.939 -8.624 35.615 1.00 88.75 98 GLU A C 1
ATOM 833 O O . GLU A 1 98 ? -12.580 -8.386 36.766 1.00 88.75 98 GLU A O 1
ATOM 838 N N . GLU A 1 99 ? -14.164 -9.075 35.331 1.00 87.50 99 GLU A N 1
ATOM 839 C CA . GLU A 1 99 ? -15.192 -9.320 36.351 1.00 87.50 99 GLU A CA 1
ATOM 840 C C . GLU A 1 99 ? -14.775 -10.400 37.353 1.00 87.50 99 GLU A C 1
ATOM 842 O O . GLU A 1 99 ? -15.047 -10.274 38.546 1.00 87.50 99 GLU A O 1
ATOM 847 N N . GLN A 1 100 ? -14.118 -11.470 36.893 1.00 85.44 100 GLN A N 1
ATOM 848 C CA . GLN A 1 100 ? -13.553 -12.463 37.803 1.00 85.44 100 GLN A CA 1
ATOM 849 C C . GLN A 1 100 ? -12.470 -11.831 38.668 1.00 85.44 100 GLN A C 1
ATOM 851 O O . GLN A 1 100 ? -12.536 -11.964 39.882 1.00 85.44 100 GLN A O 1
ATOM 856 N N . ARG A 1 101 ? -11.515 -11.107 38.076 1.00 84.62 101 ARG A N 1
ATOM 857 C CA . ARG A 1 101 ? -10.426 -10.472 38.825 1.00 84.62 101 ARG A CA 1
ATOM 858 C C . ARG A 1 101 ? -10.939 -9.517 39.911 1.00 84.62 101 ARG A C 1
ATOM 860 O O . ARG A 1 101 ? -10.480 -9.622 41.037 1.00 84.62 101 ARG A O 1
ATOM 867 N N . GLN A 1 102 ? -11.923 -8.671 39.602 1.00 81.44 102 GLN A N 1
ATOM 868 C CA . GLN A 1 102 ? -12.543 -7.757 40.575 1.00 81.44 102 GLN A CA 1
ATOM 869 C C . GLN A 1 102 ? -13.326 -8.465 41.690 1.00 81.44 102 GLN A C 1
ATOM 871 O O . GLN A 1 102 ? -13.633 -7.846 42.696 1.00 81.44 102 GLN A O 1
ATOM 876 N N . ARG A 1 103 ? -13.705 -9.736 41.510 1.00 76.69 103 ARG A N 1
ATOM 877 C CA . ARG A 1 103 ? -14.420 -10.524 42.526 1.00 76.69 103 ARG A CA 1
ATOM 878 C C . ARG A 1 103 ? -13.474 -11.194 43.530 1.00 76.69 103 ARG A C 1
ATOM 880 O O . ARG A 1 103 ? -13.928 -11.635 44.581 1.00 76.69 103 ARG A O 1
ATOM 887 N N . TRP A 1 104 ? -12.198 -11.336 43.170 1.00 74.69 104 TRP A N 1
ATOM 888 C CA . TRP A 1 104 ? -11.153 -11.935 44.008 1.00 74.69 104 TRP A CA 1
ATOM 889 C C . TRP A 1 104 ? -10.250 -10.887 44.684 1.00 74.69 104 TRP A C 1
ATOM 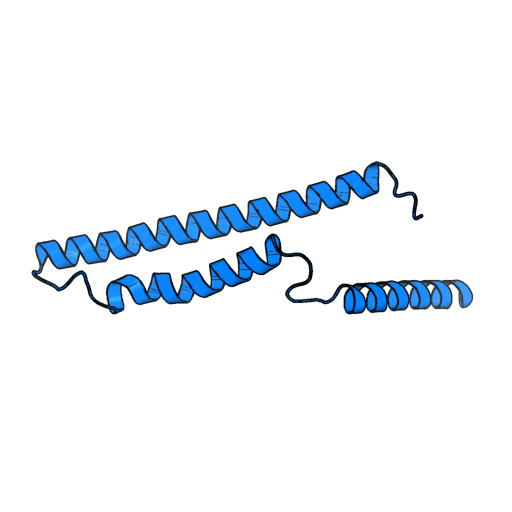891 O O . TRP A 1 104 ? -9.401 -11.267 45.488 1.00 74.69 104 TRP A O 1
ATOM 901 N N . GLU A 1 105 ? -10.422 -9.606 44.343 1.00 63.94 105 GLU A N 1
ATOM 902 C CA . GLU A 1 105 ? -9.857 -8.430 45.026 1.00 63.94 105 GLU A CA 1
ATOM 903 C C . GLU A 1 105 ? -10.906 -7.845 45.989 1.00 63.94 105 GLU A C 1
ATOM 905 O O . GLU A 1 105 ? -10.503 -7.408 47.090 1.00 63.94 105 GLU A O 1
#

InterPro domains:
  IPR025698 2TM domain [PF13239] (12-96)

pLDDT: mean 87.47, std 10.6, range [42.03, 98.25]